Protein AF-A0A9P8L862-F1 (afdb_monomer_lite)

Sequence (71 aa):
ITRPNQSLAVLHSHSDNTPIANFPQNHAAISDLTGADLGMILRDLELSLDGERRDKEARLRAAIGLLEWAV

Structure (mmCIF, N/CA/C/O backbone):
data_AF-A0A9P8L862-F1
#
_entry.id   AF-A0A9P8L862-F1
#
loop_
_atom_site.group_PDB
_atom_site.id
_atom_site.type_symbol
_atom_site.label_atom_id
_atom_site.label_alt_id
_atom_site.label_comp_id
_atom_site.label_asym_id
_atom_site.label_entity_id
_atom_site.label_seq_id
_atom_site.pdbx_PDB_ins_code
_atom_site.Cartn_x
_atom_site.Cartn_y
_atom_site.Cartn_z
_atom_site.occupancy
_atom_site.B_iso_or_equiv
_atom_site.auth_seq_id
_atom_site.auth_comp_id
_atom_site.auth_asym_id
_atom_site.auth_atom_id
_atom_site.pdbx_PDB_model_num
ATOM 1 N N . ILE A 1 1 ? 6.737 9.195 14.590 1.00 47.00 1 ILE A N 1
ATOM 2 C CA . ILE A 1 1 ? 7.837 8.317 14.119 1.00 47.00 1 ILE A CA 1
ATOM 3 C C . ILE A 1 1 ? 7.233 6.934 13.920 1.00 47.00 1 ILE A C 1
ATOM 5 O O . ILE A 1 1 ? 7.006 6.249 14.908 1.00 47.00 1 ILE A O 1
ATOM 9 N N . THR A 1 2 ? 6.886 6.561 12.689 1.00 52.50 2 THR A N 1
ATOM 10 C CA . THR A 1 2 ? 6.441 5.200 12.350 1.00 52.50 2 THR A CA 1
ATOM 11 C C . THR A 1 2 ? 7.655 4.276 12.364 1.00 52.50 2 THR A C 1
ATOM 13 O O . THR A 1 2 ? 8.696 4.598 11.783 1.00 52.50 2 THR A O 1
ATOM 16 N N . ARG A 1 3 ? 7.585 3.170 13.113 1.00 59.56 3 ARG A N 1
ATOM 17 C CA . ARG A 1 3 ? 8.725 2.251 13.240 1.00 59.56 3 ARG A CA 1
ATOM 18 C C . ARG A 1 3 ? 8.797 1.390 11.971 1.00 59.56 3 ARG A C 1
ATOM 20 O O . ARG A 1 3 ? 7.785 0.811 11.592 1.00 59.56 3 ARG A O 1
ATOM 27 N N . PRO A 1 4 ? 9.970 1.233 11.336 1.00 58.28 4 PRO A N 1
ATOM 28 C CA . PRO A 1 4 ? 10.100 0.492 10.075 1.00 58.28 4 PRO A CA 1
ATOM 29 C C . PRO A 1 4 ? 9.661 -0.981 10.170 1.00 58.28 4 PRO A C 1
ATOM 31 O O . PRO A 1 4 ? 9.229 -1.553 9.174 1.00 58.28 4 PRO A O 1
ATOM 34 N N . ASN A 1 5 ? 9.721 -1.558 11.375 1.00 58.62 5 ASN A N 1
ATOM 35 C CA . ASN A 1 5 ? 9.345 -2.941 11.681 1.00 58.62 5 ASN A CA 1
ATOM 36 C C . ASN A 1 5 ? 7.949 -3.093 12.306 1.00 58.62 5 ASN A C 1
ATOM 38 O O . ASN A 1 5 ? 7.616 -4.175 12.786 1.00 58.62 5 ASN A O 1
ATOM 42 N N . GLN A 1 6 ? 7.155 -2.025 12.365 1.00 64.62 6 GLN A N 1
ATOM 43 C CA . GLN A 1 6 ? 5.780 -2.128 12.837 1.00 64.62 6 GLN A CA 1
ATOM 44 C C . GLN A 1 6 ? 4.961 -2.902 11.806 1.00 64.62 6 GLN A C 1
ATOM 46 O O . GLN A 1 6 ? 4.983 -2.568 10.618 1.00 64.62 6 GLN A O 1
ATOM 51 N N . SER A 1 7 ? 4.304 -3.968 12.264 1.00 66.00 7 SER A N 1
ATOM 52 C CA . SER A 1 7 ? 3.379 -4.727 11.434 1.00 66.00 7 SER A CA 1
ATOM 53 C C . SER A 1 7 ? 2.205 -3.831 11.080 1.00 66.00 7 SER A C 1
ATOM 55 O O . SER A 1 7 ? 1.553 -3.290 11.969 1.00 66.00 7 SER A O 1
ATOM 57 N N . LEU A 1 8 ? 1.962 -3.671 9.787 1.00 72.06 8 LEU A N 1
ATOM 58 C CA . LEU A 1 8 ? 0.831 -2.915 9.287 1.00 72.06 8 LEU A CA 1
ATOM 59 C C . LEU A 1 8 ? -0.417 -3.782 9.375 1.00 72.06 8 LEU A C 1
ATOM 61 O O . LEU A 1 8 ? -0.392 -4.958 8.998 1.00 72.06 8 LEU A O 1
ATOM 65 N N . ALA A 1 9 ? -1.512 -3.195 9.852 1.00 68.38 9 ALA A N 1
ATOM 66 C CA . ALA A 1 9 ? -2.822 -3.795 9.670 1.00 68.38 9 ALA A CA 1
ATOM 67 C C . ALA A 1 9 ? -3.074 -3.945 8.163 1.00 68.38 9 ALA A C 1
ATOM 69 O O . ALA A 1 9 ? -2.810 -3.020 7.392 1.00 68.38 9 ALA A O 1
ATOM 70 N N . VAL A 1 10 ? -3.540 -5.123 7.744 1.00 69.88 10 VAL A N 1
ATOM 71 C CA . VAL A 1 10 ? -3.904 -5.363 6.345 1.00 69.88 10 VAL A CA 1
ATOM 72 C C . VAL A 1 10 ? -4.987 -4.358 5.982 1.00 69.88 10 VAL A C 1
ATOM 74 O O . VAL A 1 10 ? -6.075 -4.392 6.554 1.00 69.88 10 VAL A O 1
ATOM 77 N N . LEU A 1 11 ? -4.673 -3.444 5.063 1.00 71.62 11 LEU A N 1
ATOM 78 C CA . LEU A 1 11 ? -5.682 -2.533 4.553 1.00 71.62 11 LEU A CA 1
ATOM 79 C C . LEU A 1 11 ? -6.622 -3.292 3.627 1.00 71.62 11 LEU A C 1
ATOM 81 O O . LEU A 1 11 ? -6.225 -4.229 2.927 1.00 71.62 11 LEU A O 1
ATOM 85 N N . HIS A 1 12 ? -7.883 -2.890 3.667 1.00 76.50 12 HIS A N 1
ATOM 86 C CA . HIS A 1 12 ? 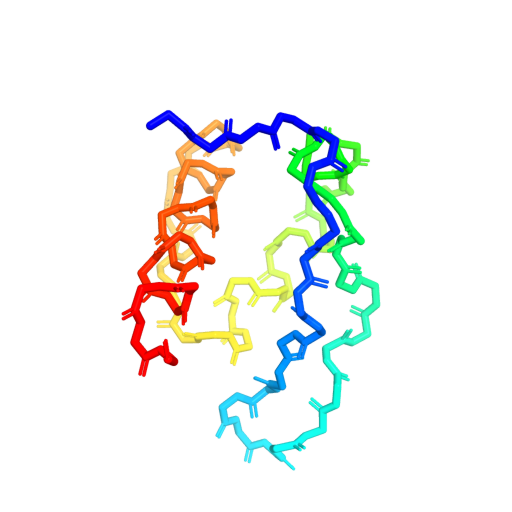-8.902 -3.362 2.752 1.00 76.50 12 HIS A CA 1
ATOM 87 C C . HIS A 1 12 ? -9.111 -2.327 1.652 1.00 76.50 12 HIS A C 1
ATOM 89 O O . HIS A 1 12 ? -8.991 -1.124 1.889 1.00 76.50 12 HIS A O 1
ATOM 95 N N . SER A 1 13 ? -9.435 -2.820 0.463 1.00 72.19 13 SER A N 1
ATOM 96 C CA . SER A 1 13 ? -9.852 -2.005 -0.665 1.00 72.19 13 SER A CA 1
ATOM 97 C C . SER A 1 13 ? -11.059 -1.178 -0.298 1.00 72.19 13 SER A C 1
ATOM 99 O O . SER A 1 13 ? -12.035 -1.711 0.233 1.00 72.19 13 SER A O 1
ATOM 101 N N . HIS A 1 14 ? -11.027 0.109 -0.630 1.00 69.19 14 HIS A N 1
ATOM 102 C CA . HIS A 1 14 ? -12.190 0.959 -0.421 1.00 69.19 14 HIS A CA 1
ATOM 103 C C . HIS A 1 14 ? -13.363 0.544 -1.329 1.00 69.19 14 HIS A C 1
ATOM 105 O O . HIS A 1 14 ? -14.522 0.729 -0.970 1.00 69.19 14 HIS A O 1
ATOM 111 N N . SER A 1 15 ? -13.069 -0.071 -2.481 1.00 70.81 15 SER A N 1
ATOM 112 C CA . SER A 1 15 ? -14.087 -0.470 -3.461 1.00 70.81 15 SER A CA 1
ATOM 113 C C . SER A 1 15 ? -14.839 -1.747 -3.077 1.00 70.81 15 SER A C 1
ATOM 115 O O . SER A 1 15 ? -16.053 -1.803 -3.252 1.00 70.81 15 SER A O 1
ATOM 117 N N . ASP A 1 16 ? -14.140 -2.763 -2.561 1.00 73.31 16 ASP A N 1
ATOM 118 C CA . ASP A 1 16 ? -14.716 -4.107 -2.347 1.00 73.31 16 ASP A CA 1
ATOM 119 C C . ASP A 1 16 ? -14.626 -4.587 -0.884 1.00 73.31 16 ASP A C 1
ATOM 121 O O . ASP A 1 16 ? -15.091 -5.669 -0.537 1.00 73.31 16 ASP A O 1
ATOM 125 N N . ASN A 1 17 ? -14.015 -3.794 0.006 1.00 72.94 17 ASN A N 1
ATOM 126 C CA . ASN A 1 17 ? -13.731 -4.157 1.401 1.00 72.94 17 ASN A CA 1
ATOM 127 C C . ASN A 1 17 ? -12.966 -5.493 1.552 1.00 72.94 17 ASN A C 1
ATOM 129 O O . ASN A 1 17 ? -12.980 -6.128 2.608 1.00 72.94 17 ASN A O 1
ATOM 133 N N . THR A 1 18 ? -12.279 -5.922 0.492 1.00 77.62 18 THR A N 1
ATOM 134 C CA . THR A 1 18 ? -11.402 -7.094 0.468 1.00 77.62 18 THR A CA 1
ATOM 135 C C . THR A 1 18 ? -9.973 -6.696 0.822 1.00 77.62 18 THR A C 1
ATOM 137 O O . THR A 1 18 ? -9.554 -5.598 0.456 1.00 77.62 18 THR A O 1
ATOM 140 N N . PRO A 1 19 ? -9.176 -7.568 1.461 1.00 77.31 19 PRO A N 1
ATOM 141 C CA . PRO A 1 19 ? -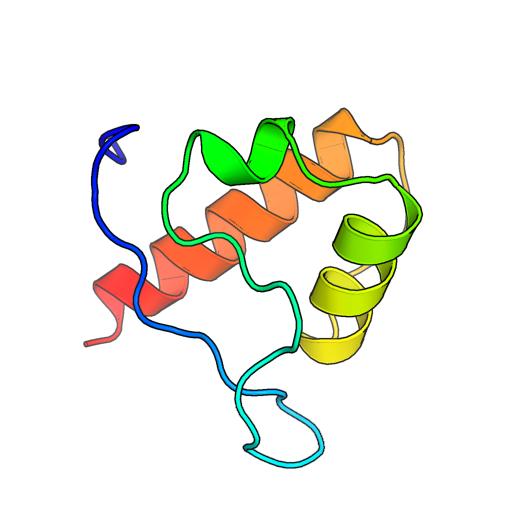7.764 -7.289 1.707 1.00 77.31 19 PRO A CA 1
ATOM 142 C C . PRO A 1 19 ? -7.023 -6.980 0.408 1.00 77.31 19 PRO A C 1
ATOM 144 O O . PRO A 1 19 ? -7.144 -7.717 -0.572 1.00 77.31 19 PRO A O 1
ATOM 147 N N . ILE A 1 20 ? -6.259 -5.884 0.410 1.00 78.88 20 ILE A N 1
ATOM 148 C CA . ILE A 1 20 ? -5.488 -5.471 -0.763 1.00 78.88 20 ILE A CA 1
ATOM 149 C C . ILE A 1 20 ? -4.446 -6.554 -1.049 1.00 78.88 20 ILE A C 1
ATOM 151 O O . ILE A 1 20 ? -3.585 -6.858 -0.218 1.00 78.88 20 ILE A O 1
ATOM 155 N N . ALA A 1 21 ? -4.533 -7.166 -2.229 1.00 71.62 21 ALA A N 1
ATOM 156 C CA . ALA A 1 21 ? -3.551 -8.151 -2.658 1.00 71.62 21 ALA A CA 1
ATOM 157 C C . ALA A 1 21 ? -2.161 -7.495 -2.716 1.00 71.62 21 ALA A C 1
ATOM 159 O O . ALA A 1 21 ? -2.021 -6.371 -3.192 1.00 71.62 21 ALA A O 1
ATOM 160 N N . ASN A 1 22 ? -1.140 -8.193 -2.212 1.00 74.19 22 ASN A N 1
ATOM 161 C CA . ASN A 1 22 ? 0.238 -7.693 -2.100 1.00 74.19 22 ASN A CA 1
ATOM 162 C C . ASN A 1 22 ? 0.411 -6.468 -1.183 1.00 74.19 22 ASN A C 1
ATOM 164 O O . ASN A 1 22 ? 1.399 -5.741 -1.303 1.00 74.19 22 ASN A O 1
ATOM 168 N N . PHE A 1 23 ? -0.512 -6.239 -0.242 1.00 80.00 23 PHE A N 1
ATOM 169 C CA . PHE A 1 23 ? -0.336 -5.173 0.736 1.00 80.00 23 PHE A CA 1
ATOM 170 C C . PHE A 1 23 ? 0.933 -5.392 1.583 1.00 80.00 23 PHE A C 1
ATOM 172 O O . PHE A 1 23 ? 1.143 -6.492 2.108 1.00 80.00 23 PHE A O 1
ATOM 179 N N . PRO A 1 24 ? 1.794 -4.371 1.742 1.00 79.19 24 PRO A N 1
ATOM 180 C CA . PRO A 1 24 ? 3.027 -4.499 2.503 1.00 79.19 24 PRO A CA 1
ATOM 181 C C . PRO A 1 24 ? 2.735 -4.795 3.978 1.00 79.19 24 PRO A C 1
ATOM 183 O O . PRO A 1 24 ? 1.942 -4.115 4.622 1.00 79.19 24 PRO A O 1
ATOM 186 N N . GLN A 1 25 ? 3.432 -5.783 4.542 1.00 77.50 25 GLN A N 1
ATOM 187 C CA . GLN A 1 25 ? 3.250 -6.180 5.945 1.00 77.50 25 GLN A CA 1
ATOM 188 C C . GLN A 1 25 ? 3.903 -5.216 6.946 1.00 77.50 25 GLN A C 1
ATOM 190 O O . GLN A 1 25 ? 3.614 -5.279 8.137 1.00 77.50 25 GLN A O 1
ATOM 195 N N . ASN A 1 26 ? 4.835 -4.373 6.499 1.00 75.25 26 ASN A N 1
ATOM 196 C CA . ASN A 1 26 ? 5.554 -3.402 7.324 1.00 75.25 26 ASN A CA 1
ATOM 197 C C . ASN A 1 26 ? 5.989 -2.191 6.477 1.00 75.25 26 ASN A C 1
ATOM 199 O O . ASN A 1 26 ? 6.003 -2.241 5.244 1.00 75.25 26 ASN A O 1
ATOM 203 N N . HIS A 1 27 ? 6.377 -1.095 7.130 1.00 74.25 27 HIS A N 1
ATOM 204 C CA . HIS A 1 27 ? 6.806 0.123 6.431 1.00 74.25 27 HIS A CA 1
ATOM 205 C C . HIS A 1 27 ? 8.062 -0.057 5.560 1.00 74.25 27 HIS A C 1
ATOM 207 O O . HIS A 1 27 ? 8.248 0.705 4.602 1.00 74.25 27 HIS A O 1
ATOM 213 N N . ALA A 1 28 ? 8.928 -1.024 5.880 1.00 77.81 28 ALA A N 1
ATOM 214 C CA . ALA A 1 28 ? 10.101 -1.347 5.069 1.00 77.81 28 ALA A CA 1
ATOM 215 C C . ALA A 1 28 ? 9.709 -2.035 3.748 1.00 77.81 28 ALA A C 1
ATOM 217 O O . ALA A 1 28 ? 10.249 -1.684 2.701 1.00 77.81 28 ALA A O 1
ATOM 218 N N . ALA A 1 29 ? 8.700 -2.911 3.776 1.00 81.25 29 ALA A N 1
ATOM 219 C CA . ALA A 1 29 ? 8.173 -3.608 2.605 1.00 81.25 29 ALA A CA 1
ATOM 220 C C . ALA A 1 29 ? 7.559 -2.651 1.571 1.00 81.25 29 ALA A C 1
ATOM 222 O O . ALA A 1 29 ? 7.544 -2.968 0.390 1.00 81.25 29 ALA A O 1
ATOM 223 N N . ILE A 1 30 ? 7.131 -1.447 1.977 1.00 80.88 30 ILE A N 1
ATOM 224 C CA . ILE A 1 30 ? 6.654 -0.407 1.046 1.00 80.88 30 ILE A CA 1
ATOM 225 C C . ILE A 1 30 ? 7.730 -0.044 0.015 1.00 80.88 30 ILE A C 1
ATOM 227 O O . ILE A 1 30 ? 7.417 0.163 -1.154 1.00 80.88 30 ILE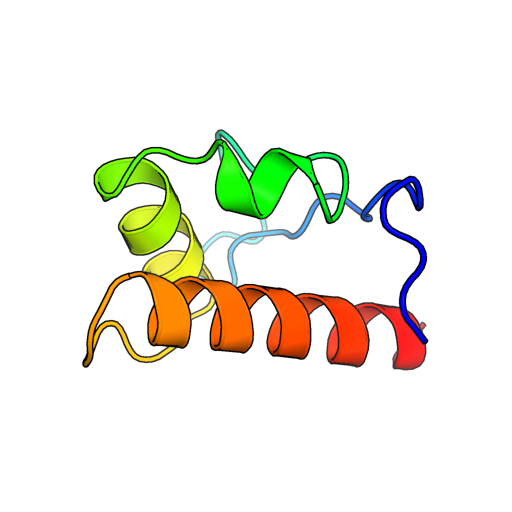 A O 1
ATOM 231 N N . SER A 1 31 ? 8.996 0.015 0.438 1.00 81.38 31 SER A N 1
ATOM 232 C CA . SER A 1 31 ? 10.102 0.341 -0.467 1.00 81.38 31 SER A CA 1
ATOM 233 C C . SER A 1 31 ? 10.511 -0.830 -1.359 1.00 81.38 31 SER A C 1
ATOM 235 O O . SER A 1 31 ? 11.114 -0.601 -2.408 1.00 81.38 31 SER A O 1
ATOM 237 N N . ASP A 1 32 ? 10.120 -2.049 -0.984 1.00 83.75 32 ASP A N 1
ATOM 238 C CA . ASP A 1 32 ? 10.330 -3.279 -1.752 1.00 83.75 32 ASP A CA 1
ATOM 239 C C . ASP A 1 32 ? 9.234 -3.514 -2.813 1.00 83.75 32 ASP A C 1
ATOM 241 O O . ASP A 1 32 ? 9.436 -4.264 -3.764 1.00 83.75 32 ASP A O 1
ATOM 245 N N . LEU A 1 33 ? 8.091 -2.816 -2.720 1.00 83.00 33 LEU A N 1
ATOM 246 C CA . LEU A 1 33 ? 6.983 -2.950 -3.673 1.00 83.00 33 LEU A CA 1
ATOM 247 C C . LEU A 1 33 ? 7.417 -2.658 -5.112 1.00 83.00 33 LEU A C 1
ATOM 249 O O . LEU A 1 33 ? 8.142 -1.698 -5.397 1.00 83.00 33 LEU A O 1
ATOM 253 N N . THR A 1 34 ? 6.906 -3.421 -6.074 1.00 85.19 34 THR A N 1
ATOM 254 C CA . THR A 1 34 ? 7.100 -3.056 -7.479 1.00 85.19 34 THR A CA 1
ATOM 255 C C . THR A 1 34 ? 6.308 -1.785 -7.807 1.00 85.19 34 THR A C 1
ATOM 257 O O . THR A 1 34 ? 5.358 -1.415 -7.118 1.00 85.19 34 THR A O 1
ATOM 260 N N . GLY A 1 35 ? 6.691 -1.075 -8.875 1.00 83.06 35 GLY A N 1
ATOM 261 C CA . GLY A 1 35 ? 5.935 0.109 -9.308 1.00 83.06 35 GLY A CA 1
ATOM 262 C C . GLY A 1 35 ? 4.476 -0.210 -9.668 1.00 83.06 35 GLY A C 1
ATOM 263 O O . GLY A 1 35 ? 3.612 0.649 -9.501 1.00 83.06 35 GLY A O 1
ATOM 264 N N . ALA A 1 36 ? 4.210 -1.442 -10.116 1.00 85.62 36 ALA A N 1
ATOM 265 C CA . ALA A 1 36 ? 2.870 -1.932 -10.409 1.00 85.62 36 ALA A CA 1
ATOM 266 C C . ALA A 1 36 ? 2.063 -2.168 -9.125 1.00 85.62 36 ALA A C 1
ATOM 268 O O . ALA A 1 36 ? 0.957 -1.642 -9.020 1.00 85.62 36 ALA A O 1
ATOM 269 N N . ASP A 1 37 ? 2.633 -2.865 -8.134 1.00 85.62 37 ASP A N 1
ATOM 270 C CA . ASP A 1 37 ? 1.970 -3.101 -6.842 1.00 85.62 37 ASP A CA 1
ATOM 271 C C . ASP A 1 37 ? 1.680 -1.781 -6.121 1.00 85.62 37 ASP A C 1
ATOM 273 O O . ASP A 1 37 ? 0.558 -1.542 -5.684 1.00 85.62 37 ASP A O 1
ATOM 277 N N . LEU A 1 38 ? 2.659 -0.870 -6.073 1.00 86.75 38 LEU A N 1
ATOM 278 C CA . LEU A 1 38 ? 2.486 0.452 -5.466 1.00 86.75 38 LEU A CA 1
ATOM 279 C C . LEU A 1 38 ? 1.353 1.240 -6.139 1.00 86.75 38 LEU A C 1
ATOM 281 O O . LEU A 1 38 ? 0.550 1.874 -5.459 1.00 86.75 38 LEU A O 1
ATOM 285 N N . GLY A 1 39 ? 1.275 1.196 -7.471 1.00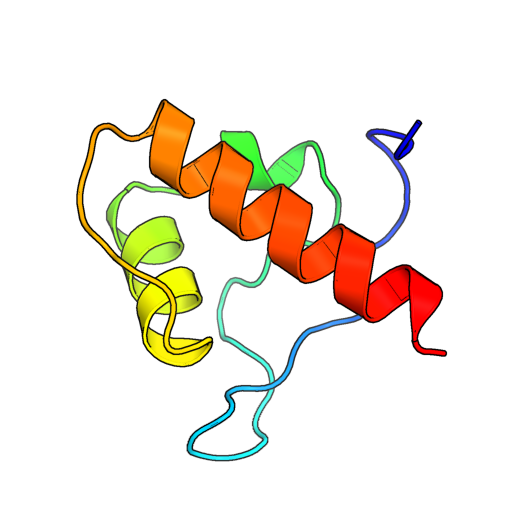 86.56 39 GLY A N 1
ATOM 286 C CA . GLY A 1 39 ? 0.197 1.841 -8.217 1.00 86.56 39 GLY A CA 1
ATOM 287 C C . GLY A 1 39 ? -1.165 1.192 -7.969 1.00 86.56 39 GLY A C 1
ATOM 288 O O . GLY A 1 39 ? -2.155 1.901 -7.813 1.00 86.56 39 GLY A O 1
ATOM 289 N N . MET A 1 40 ? -1.217 -0.138 -7.894 1.00 85.81 40 MET A N 1
ATOM 290 C CA . MET A 1 40 ? -2.445 -0.875 -7.611 1.00 85.81 40 MET A CA 1
ATOM 291 C C . MET A 1 40 ? -2.975 -0.543 -6.215 1.00 85.81 40 MET A C 1
ATOM 293 O O . MET A 1 40 ? -4.131 -0.152 -6.099 1.00 85.81 40 MET A O 1
ATOM 297 N N . ILE A 1 41 ? -2.120 -0.594 -5.189 1.00 86.19 41 ILE A N 1
ATOM 298 C CA . ILE A 1 41 ? -2.486 -0.273 -3.802 1.00 86.19 41 ILE A CA 1
ATOM 299 C C . ILE A 1 41 ? -2.971 1.176 -3.687 1.00 86.19 41 ILE A C 1
ATOM 301 O O . ILE A 1 41 ? -4.008 1.433 -3.087 1.00 86.19 41 ILE A O 1
ATOM 305 N N . LEU A 1 42 ? -2.252 2.138 -4.276 1.00 87.00 42 LEU A N 1
ATOM 306 C CA . LEU A 1 42 ? -2.676 3.540 -4.244 1.00 87.00 42 LEU A CA 1
ATOM 307 C C . LEU A 1 42 ? -4.034 3.737 -4.920 1.00 87.00 42 LEU A C 1
ATOM 309 O O . LEU A 1 42 ? -4.875 4.444 -4.382 1.00 87.00 42 LEU A O 1
ATOM 313 N N . ARG A 1 43 ? -4.262 3.101 -6.073 1.00 87.00 43 ARG A N 1
ATOM 314 C CA . ARG A 1 43 ? -5.536 3.192 -6.795 1.00 87.00 43 ARG A CA 1
ATOM 315 C C . ARG A 1 43 ? -6.689 2.620 -5.979 1.00 87.00 43 ARG A C 1
ATOM 317 O O . ARG A 1 43 ? -7.784 3.163 -6.001 1.00 87.00 43 ARG A O 1
ATOM 324 N N . ASP A 1 44 ? -6.423 1.525 -5.290 1.00 84.19 44 ASP A N 1
ATOM 325 C CA . ASP A 1 44 ? -7.386 0.788 -4.486 1.00 84.19 44 ASP A CA 1
ATOM 326 C C . ASP A 1 44 ? -7.752 1.515 -3.175 1.00 84.19 44 ASP A C 1
ATOM 328 O O . ASP A 1 44 ? -8.882 1.436 -2.695 1.00 84.19 44 ASP A O 1
ATOM 332 N N . LEU A 1 45 ? -6.819 2.326 -2.670 1.00 81.00 45 LEU A N 1
ATOM 333 C CA . LEU A 1 45 ? -7.031 3.309 -1.603 1.00 81.00 45 LEU A CA 1
ATOM 334 C C . LEU A 1 45 ? -7.579 4.659 -2.115 1.00 81.00 45 LEU A C 1
ATOM 336 O O . LEU A 1 45 ? -7.634 5.617 -1.347 1.00 81.00 45 LEU A O 1
ATOM 340 N N . GLU A 1 46 ? -7.921 4.767 -3.404 1.00 85.50 46 GLU A N 1
ATOM 341 C CA . GLU A 1 46 ? -8.349 6.008 -4.075 1.00 85.50 46 GLU A CA 1
ATOM 342 C C . GLU A 1 46 ? -7.369 7.191 -3.907 1.00 85.50 46 GLU A C 1
ATOM 344 O O . GLU A 1 46 ? -7.738 8.367 -3.918 1.00 85.50 46 GLU A O 1
ATOM 349 N N . LEU A 1 47 ? -6.077 6.888 -3.782 1.00 84.56 47 LEU A N 1
ATOM 350 C CA . LEU A 1 47 ? -5.002 7.864 -3.666 1.00 84.56 47 LEU A CA 1
ATOM 351 C C . LEU A 1 47 ? -4.459 8.270 -5.037 1.00 84.56 47 LEU A C 1
ATOM 353 O O . LEU A 1 47 ? -4.444 7.507 -6.005 1.00 84.56 47 LEU A O 1
ATOM 357 N N . SER A 1 48 ? -3.930 9.493 -5.102 1.00 85.81 48 SER A N 1
ATOM 358 C CA . SER A 1 48 ? -3.356 10.018 -6.338 1.00 85.81 48 SER A CA 1
ATOM 359 C C . SER A 1 48 ? -2.111 9.234 -6.770 1.00 85.81 48 SER A C 1
ATOM 361 O O . SER A 1 48 ? -1.123 9.136 -6.034 1.00 85.81 48 SER A O 1
ATOM 363 N N . LEU A 1 49 ? -2.159 8.739 -8.010 1.00 86.94 49 LEU A N 1
ATOM 364 C CA . LEU A 1 49 ? -1.074 8.052 -8.720 1.00 86.94 49 LEU A CA 1
ATOM 365 C C . LEU A 1 49 ? -0.098 9.015 -9.409 1.00 86.94 49 LEU A C 1
ATOM 367 O O . LEU A 1 49 ? 0.784 8.568 -10.148 1.00 86.94 49 LEU A O 1
ATOM 371 N N . ASP A 1 50 ? -0.269 10.318 -9.214 1.00 86.00 50 ASP A N 1
ATOM 372 C CA . ASP A 1 50 ? 0.589 11.333 -9.813 1.00 86.00 50 ASP A CA 1
ATOM 373 C C . ASP A 1 50 ? 1.927 11.455 -9.069 1.00 86.00 50 ASP A C 1
ATOM 375 O O . ASP A 1 50 ? 1.973 11.305 -7.844 1.00 86.00 50 ASP A O 1
ATOM 379 N N . GLY A 1 51 ? 3.003 11.734 -9.805 1.00 85.44 51 GLY A N 1
ATOM 380 C CA . GLY A 1 51 ? 4.347 11.925 -9.258 1.00 85.44 51 GLY A CA 1
ATOM 381 C C . GLY A 1 51 ? 5.280 10.712 -9.357 1.00 85.44 51 GLY A C 1
ATOM 382 O O . GLY A 1 51 ? 4.936 9.629 -9.848 1.00 85.44 51 GLY A O 1
ATOM 383 N N . GLU A 1 52 ? 6.513 10.920 -8.894 1.00 88.94 52 GLU A N 1
ATOM 384 C CA . GLU A 1 52 ? 7.568 9.907 -8.884 1.00 88.94 52 GLU A CA 1
ATOM 385 C C . GLU A 1 52 ? 7.320 8.825 -7.821 1.00 88.94 52 GLU A C 1
ATOM 387 O O . GLU A 1 52 ? 6.546 8.996 -6.878 1.00 88.94 52 GLU A O 1
ATOM 392 N N . ARG A 1 53 ? 8.025 7.693 -7.941 1.00 85.19 53 ARG A N 1
ATOM 393 C CA . ARG A 1 53 ? 7.907 6.550 -7.016 1.00 85.19 53 ARG A CA 1
ATOM 394 C C . ARG A 1 53 ? 8.044 6.958 -5.542 1.00 85.19 53 ARG A C 1
ATOM 396 O O . ARG A 1 53 ? 7.253 6.513 -4.719 1.00 85.19 53 ARG A O 1
ATOM 403 N N . ARG A 1 54 ? 8.984 7.853 -5.222 1.00 85.06 54 ARG A N 1
ATOM 404 C CA . ARG A 1 54 ? 9.180 8.367 -3.857 1.00 85.06 54 ARG A CA 1
ATOM 405 C C . ARG A 1 54 ? 7.948 9.081 -3.298 1.00 85.06 54 ARG A C 1
ATOM 407 O O . ARG A 1 54 ? 7.641 8.910 -2.122 1.00 85.06 54 ARG A O 1
ATOM 414 N N . ASP A 1 55 ? 7.247 9.853 -4.126 1.00 87.75 55 ASP A N 1
ATOM 415 C CA . ASP A 1 55 ? 6.040 10.583 -3.718 1.00 87.75 55 ASP A CA 1
ATOM 416 C C . ASP A 1 55 ? 4.890 9.606 -3.438 1.00 87.75 55 ASP A C 1
ATOM 418 O O . ASP A 1 55 ? 4.209 9.684 -2.417 1.00 87.75 55 ASP A O 1
ATOM 422 N N . LYS A 1 56 ? 4.760 8.592 -4.299 1.00 88.12 56 LYS A N 1
ATOM 423 C CA . LYS A 1 56 ? 3.819 7.474 -4.150 1.00 88.12 56 LYS A CA 1
ATOM 424 C C . LYS A 1 56 ? 4.054 6.676 -2.867 1.00 88.12 56 LYS A C 1
ATOM 426 O O . LYS A 1 56 ? 3.109 6.419 -2.125 1.00 88.12 56 LYS A O 1
ATOM 431 N N . GLU A 1 57 ? 5.306 6.324 -2.573 1.00 87.12 57 GLU A N 1
ATOM 432 C CA . GLU A 1 57 ? 5.682 5.647 -1.325 1.00 87.12 57 GLU A CA 1
ATOM 433 C C . GLU A 1 57 ? 5.361 6.510 -0.097 1.00 87.12 57 GLU A C 1
ATOM 435 O O . GLU A 1 57 ? 4.846 6.001 0.901 1.00 87.12 57 GLU A O 1
ATOM 440 N N . ALA A 1 58 ? 5.640 7.816 -0.161 1.00 85.25 58 ALA A N 1
ATOM 441 C CA . ALA A 1 58 ? 5.340 8.748 0.921 1.00 85.25 58 ALA A CA 1
ATOM 442 C C . ALA A 1 58 ? 3.828 8.869 1.171 1.00 85.25 58 ALA A C 1
ATOM 444 O O . ALA A 1 58 ? 3.404 8.817 2.326 1.00 85.25 58 ALA A O 1
ATOM 445 N N . ARG A 1 59 ? 3.011 8.951 0.112 1.00 86.75 59 ARG A N 1
ATOM 446 C CA . ARG A 1 59 ? 1.541 8.955 0.211 1.00 86.75 59 ARG A CA 1
ATOM 447 C C . ARG A 1 59 ? 1.004 7.668 0.809 1.00 86.75 59 ARG A C 1
ATOM 449 O O . ARG A 1 59 ? 0.182 7.732 1.717 1.00 86.75 59 ARG A O 1
ATOM 456 N N . LEU A 1 60 ? 1.501 6.518 0.354 1.00 85.44 60 LEU A N 1
ATOM 457 C CA . LEU A 1 60 ? 1.102 5.230 0.912 1.00 85.44 60 LEU A CA 1
ATOM 458 C C . LEU A 1 60 ? 1.448 5.157 2.407 1.00 85.44 60 LEU A C 1
ATOM 460 O O . LEU A 1 60 ? 0.594 4.827 3.224 1.00 85.44 60 LEU A O 1
ATOM 464 N N . ARG A 1 61 ? 2.667 5.556 2.795 1.00 81.81 61 ARG A N 1
ATOM 465 C CA . ARG A 1 61 ? 3.078 5.631 4.210 1.00 81.81 61 ARG A CA 1
ATOM 466 C C . ARG A 1 61 ? 2.208 6.575 5.033 1.0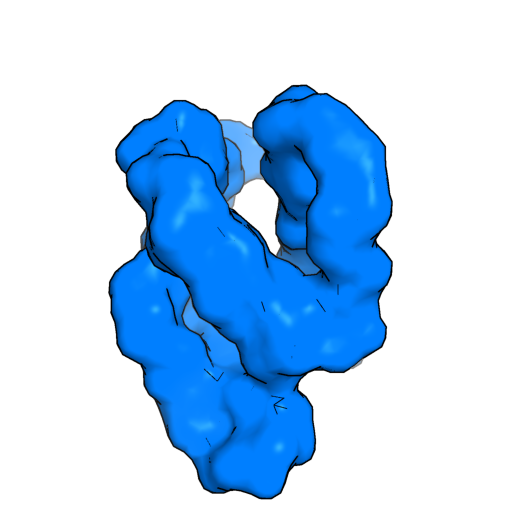0 81.81 61 ARG A C 1
ATOM 468 O O . ARG A 1 61 ? 1.903 6.251 6.177 1.00 81.81 61 ARG A O 1
ATOM 475 N N . ALA A 1 62 ? 1.835 7.723 4.475 1.00 82.44 62 ALA A N 1
ATOM 476 C CA . ALA A 1 62 ? 0.974 8.692 5.142 1.00 82.44 62 ALA A CA 1
ATOM 477 C C . ALA A 1 62 ? -0.448 8.149 5.335 1.00 82.44 62 ALA A C 1
ATOM 479 O O . ALA A 1 62 ? -0.988 8.265 6.430 1.00 82.44 62 ALA A O 1
ATOM 480 N N . ALA A 1 63 ? -1.023 7.506 4.316 1.00 80.62 63 ALA A N 1
ATOM 481 C CA . ALA A 1 63 ? -2.341 6.881 4.400 1.00 80.62 63 ALA A CA 1
ATOM 482 C C . ALA A 1 63 ? -2.379 5.776 5.463 1.00 80.62 63 ALA A C 1
ATOM 484 O O . ALA A 1 63 ? -3.281 5.741 6.294 1.00 80.62 63 ALA A O 1
ATOM 485 N N . ILE A 1 64 ? -1.345 4.934 5.496 1.00 78.06 64 ILE A N 1
ATOM 486 C CA . ILE A 1 64 ? -1.186 3.892 6.513 1.00 78.06 64 ILE A CA 1
ATOM 487 C C . ILE A 1 64 ? -1.064 4.503 7.915 1.00 78.06 64 ILE A C 1
ATOM 489 O O . ILE A 1 64 ? -1.780 4.094 8.821 1.00 78.06 64 ILE A O 1
ATOM 493 N N . GLY A 1 65 ? -0.208 5.515 8.092 1.00 70.06 65 GLY A N 1
ATOM 494 C CA . GLY A 1 65 ? -0.021 6.170 9.391 1.00 70.06 65 GLY A CA 1
ATOM 495 C C . GLY A 1 65 ? -1.256 6.931 9.892 1.00 70.06 65 GLY A C 1
ATOM 496 O O . GLY A 1 65 ? -1.454 7.030 11.100 1.00 70.06 65 GLY A O 1
ATOM 497 N N . LEU A 1 66 ? -2.096 7.453 8.990 1.00 65.31 66 LEU A N 1
ATOM 498 C CA . LEU A 1 66 ? -3.394 8.044 9.338 1.00 65.31 66 LEU A CA 1
ATOM 499 C C . LEU A 1 66 ? -4.384 6.978 9.821 1.00 65.31 66 LEU A C 1
ATOM 501 O O . LEU A 1 66 ? -5.093 7.205 10.799 1.00 65.31 66 LEU A O 1
ATOM 505 N N . LEU A 1 67 ? -4.403 5.815 9.168 1.00 58.31 67 LEU A N 1
ATOM 506 C CA . LEU A 1 67 ? -5.266 4.693 9.541 1.00 58.31 67 LEU A CA 1
ATOM 507 C C . LEU A 1 67 ? -4.832 4.042 10.861 1.00 58.31 67 LEU A C 1
ATOM 509 O O . LEU A 1 67 ? -5.691 3.656 11.645 1.00 58.31 67 LEU A O 1
ATOM 513 N N . GLU A 1 68 ? -3.531 3.999 11.164 1.00 55.97 68 GLU A N 1
ATOM 514 C CA . GLU A 1 68 ? -3.028 3.530 12.465 1.00 55.97 68 GLU A CA 1
ATOM 515 C C . GLU A 1 68 ? -3.407 4.445 13.643 1.00 55.97 68 GLU A C 1
ATOM 517 O O . GLU A 1 68 ? -3.454 3.976 14.775 1.00 55.97 68 GLU A O 1
ATOM 522 N N . TRP A 1 69 ? -3.670 5.737 13.411 1.00 41.88 69 TRP A N 1
ATOM 523 C CA . TRP A 1 69 ? -4.114 6.663 14.466 1.00 41.88 69 TRP A CA 1
ATOM 524 C C . TRP A 1 69 ? -5.643 6.669 14.630 1.00 41.88 69 TRP A C 1
ATOM 526 O O . TRP A 1 69 ? -6.158 7.078 15.665 1.00 41.88 69 TRP A O 1
ATOM 536 N N . ALA A 1 70 ? -6.388 6.238 13.612 1.00 44.59 70 ALA A N 1
ATOM 537 C CA . ALA A 1 70 ? -7.850 6.246 13.631 1.00 44.59 70 ALA A CA 1
ATOM 538 C C . ALA A 1 70 ? -8.481 5.045 14.373 1.00 44.59 70 ALA A C 1
ATOM 540 O O . ALA A 1 70 ? -9.710 4.976 14.440 1.00 44.59 70 ALA A O 1
ATOM 541 N N . VAL A 1 71 ? -7.669 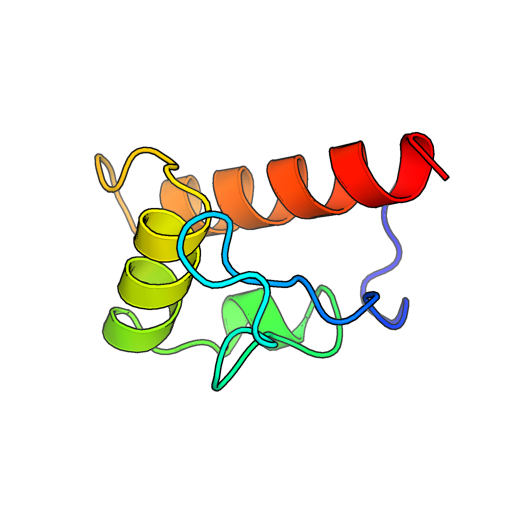4.123 14.911 1.00 43.19 71 VAL A N 1
ATOM 542 C CA . VAL A 1 71 ? -8.091 2.910 15.643 1.00 43.19 71 VAL A CA 1
ATOM 543 C C . VAL A 1 71 ? -7.889 3.058 17.146 1.00 43.19 71 VAL A C 1
ATOM 545 O O . VAL A 1 71 ? -6.792 3.495 17.560 1.00 43.19 71 VAL A O 1
#

Secondary structure (DSSP, 8-state):
---TTPBPP-PBPTTT-PBPTT--SBTTHHHHS-HHHHHHHHHHTT----S-HHHHHHHHHHHHHHHHH--

Organism: NCBI:txid265104

pLDDT: mean 76.02, std 11.79, range [41.88, 88.94]

Foldseek 3Di:
DFDQPDFFDQDAFPVPRHGQPPDQRGLVCLVVDDLVSLQSVCVSVVHDPDDDSVVSSVVVVVVRVVVVVVD

Radius of gyration: 11.14 Å; chains: 1; bounding box: 25×20×26 Å